Protein AF-A0A936LD20-F1 (afdb_monomer)

Solvent-accessible surface area (backbone atoms only — not comparable to full-atom values): 8229 Å² total; per-residue (Å²): 133,82,75,67,60,67,62,54,52,44,53,52,36,52,56,48,47,53,52,49,49,53,52,49,39,52,50,39,53,52,52,40,52,49,36,67,75,37,69,38,44,45,67,57,56,53,48,51,40,50,53,38,51,56,48,44,54,52,47,56,56,43,70,68,43,86,63,38,56,57,51,49,18,65,74,70,73,35,85,82,56,54,53,67,59,54,53,47,50,43,43,53,30,37,48,50,39,40,51,44,49,60,75,68,50,60,65,56,98,91,40,75,64,46,66,45,77,44,99,86,71,48,78,42,70,37,72,40,46,37,76,77,44,45,66,51,41,54,34,37,51,53,34,41,67,60,54,126

Secondary structure (DSSP, 8-state):
---THHHHHHHHHHHHHHHHHHHHHHHHHHHHHHHHHS-EEHHHHHHHHHHHHHHHHHHHHHHTSTTHHHHHHHHHT-TT--HHHHHHHHHHHHHHHHHHHHHHS-EETTEE--EEE-TTS-EEE-EE-TTTTHHHHHHHHHHHHH--

Structure (mmCIF, N/CA/C/O backbone):
data_AF-A0A936LD20-F1
#
_entry.id   AF-A0A936LD20-F1
#
loop_
_atom_site.group_PDB
_atom_site.id
_atom_site.type_symbol
_atom_site.label_atom_id
_atom_site.label_alt_id
_atom_site.label_comp_id
_atom_site.label_asym_id
_atom_site.label_entity_id
_atom_site.label_seq_id
_atom_site.pdbx_PDB_ins_code
_atom_site.Cartn_x
_atom_site.Cartn_y
_atom_site.Cartn_z
_atom_site.occupancy
_atom_site.B_iso_or_equiv
_atom_site.auth_seq_id
_atom_site.auth_comp_id
_atom_site.auth_asym_id
_atom_site.auth_atom_id
_atom_site.pdbx_PDB_model_num
ATOM 1 N N . MET A 1 1 ? -28.562 20.829 25.174 1.00 45.84 1 MET A N 1
ATOM 2 C CA . MET A 1 1 ? -28.408 19.490 24.566 1.00 45.84 1 MET A CA 1
ATOM 3 C C . MET A 1 1 ? -27.284 19.576 23.553 1.00 45.84 1 MET A C 1
ATOM 5 O O . MET A 1 1 ? -27.391 20.378 22.636 1.00 45.84 1 MET A O 1
ATOM 9 N N . ALA A 1 2 ? -26.184 18.853 23.766 1.00 51.19 2 ALA A N 1
ATOM 10 C CA . ALA A 1 2 ? -25.107 18.786 22.783 1.00 51.19 2 ALA A CA 1
ATOM 11 C C . ALA A 1 2 ? -25.581 17.936 21.596 1.00 51.19 2 ALA A C 1
ATOM 13 O O . ALA A 1 2 ? -26.141 16.860 21.791 1.00 51.19 2 ALA A O 1
ATOM 14 N N . TYR A 1 3 ? -25.403 18.445 20.382 1.00 48.00 3 TYR A N 1
ATOM 15 C CA . TYR A 1 3 ? -25.700 17.706 19.161 1.00 48.00 3 TYR A CA 1
ATOM 16 C C . TYR A 1 3 ? -24.783 16.464 19.087 1.00 48.00 3 TYR A C 1
ATOM 18 O O . TYR A 1 3 ? -23.586 16.607 19.347 1.00 48.00 3 TYR A O 1
ATOM 26 N N . PRO A 1 4 ? -25.284 15.262 18.741 1.00 60.62 4 PRO A N 1
ATOM 27 C CA . PRO A 1 4 ? -24.527 14.001 18.794 1.00 60.62 4 PRO A CA 1
ATOM 28 C C . PRO A 1 4 ? -23.446 13.852 17.701 1.00 60.62 4 PRO A C 1
ATOM 30 O O . PRO A 1 4 ? -23.073 12.738 17.337 1.00 60.62 4 PRO A O 1
ATOM 33 N N . ALA A 1 5 ? -22.900 14.959 17.184 1.00 63.00 5 ALA A N 1
ATOM 34 C CA . ALA A 1 5 ? -21.846 14.959 16.165 1.00 63.00 5 ALA A CA 1
ATOM 35 C C . ALA A 1 5 ? -20.614 14.136 16.573 1.00 63.00 5 ALA A C 1
ATOM 37 O O . ALA A 1 5 ? -19.954 13.574 15.705 1.00 63.00 5 ALA A O 1
ATOM 38 N N . SER A 1 6 ? -20.313 14.027 17.871 1.00 69.88 6 SER A N 1
ATOM 39 C CA . SER A 1 6 ? -19.185 13.231 18.364 1.00 69.88 6 SER A CA 1
ATOM 40 C C . SER A 1 6 ? -19.363 11.732 18.109 1.00 69.88 6 SER A C 1
ATOM 42 O O . SER A 1 6 ? -18.422 11.079 17.674 1.00 69.88 6 SER A O 1
ATOM 44 N N . THR A 1 7 ? -20.559 11.179 18.322 1.00 73.94 7 THR A N 1
ATOM 45 C CA . THR A 1 7 ? -20.828 9.751 18.085 1.00 73.94 7 THR A CA 1
ATOM 46 C C . THR A 1 7 ? -20.859 9.426 16.593 1.00 73.94 7 THR A C 1
ATOM 48 O O . THR A 1 7 ? -20.318 8.401 16.186 1.00 73.94 7 THR A O 1
ATOM 51 N N . GLN A 1 8 ? -21.425 10.320 15.773 1.00 80.38 8 GLN A N 1
ATOM 52 C CA . GLN A 1 8 ? -21.422 10.168 14.315 1.00 80.38 8 GLN A CA 1
ATOM 53 C C . GLN A 1 8 ? -19.989 10.172 13.757 1.00 80.38 8 GLN A C 1
ATOM 55 O O . GLN A 1 8 ? -19.627 9.284 12.993 1.00 80.38 8 GLN A O 1
ATOM 60 N N . ALA A 1 9 ? -19.143 11.104 14.211 1.00 83.00 9 ALA A N 1
ATOM 61 C CA . ALA A 1 9 ? -17.747 11.187 13.782 1.00 83.00 9 ALA A CA 1
ATOM 62 C C . ALA A 1 9 ? -16.932 9.926 14.131 1.00 83.00 9 ALA A C 1
ATOM 64 O O . ALA A 1 9 ? -16.083 9.506 13.348 1.00 83.00 9 ALA A O 1
ATOM 65 N N . LEU A 1 10 ? -17.196 9.301 15.286 1.00 86.62 10 LEU A N 1
ATOM 66 C CA . LEU A 1 10 ? -16.543 8.053 15.700 1.00 86.62 10 LEU A CA 1
ATOM 67 C C . LEU A 1 10 ? -16.961 6.861 14.826 1.00 86.62 10 LEU A C 1
ATOM 69 O O . LEU A 1 10 ? -16.107 6.071 14.421 1.00 86.62 10 LEU A O 1
ATOM 73 N N . ALA A 1 11 ? -18.254 6.757 14.505 1.00 86.56 11 ALA A N 1
ATOM 74 C CA . ALA A 1 11 ? -18.781 5.729 13.610 1.00 86.56 11 ALA A CA 1
ATOM 75 C C . ALA A 1 11 ? -18.199 5.865 12.194 1.00 86.56 11 ALA A C 1
ATOM 77 O O . ALA A 1 11 ? -17.710 4.890 11.620 1.00 86.56 11 ALA A O 1
ATOM 78 N N . ASP A 1 12 ? -18.188 7.089 11.661 1.00 87.75 12 ASP A N 1
ATOM 79 C CA . ASP A 1 12 ? -17.653 7.386 10.333 1.00 87.75 12 ASP A CA 1
ATOM 80 C C . ASP A 1 12 ? -16.145 7.097 10.258 1.00 87.75 12 ASP A C 1
ATOM 82 O O . ASP A 1 12 ? -15.660 6.554 9.261 1.00 87.75 12 ASP A O 1
ATOM 86 N N . ALA A 1 13 ? -15.399 7.404 11.324 1.00 87.50 13 ALA A N 1
ATOM 87 C CA . ALA A 1 13 ? -13.973 7.118 11.413 1.00 87.50 13 ALA A CA 1
ATOM 88 C C . ALA A 1 13 ? -13.674 5.617 11.408 1.00 87.50 13 ALA A C 1
ATOM 90 O O . ALA A 1 13 ? -12.831 5.173 10.628 1.00 87.50 13 ALA A O 1
ATOM 91 N N . LEU A 1 14 ? -14.385 4.829 12.220 1.00 87.88 14 LEU A N 1
ATOM 92 C CA . LEU A 1 14 ? -14.239 3.372 12.233 1.00 87.88 14 LEU A CA 1
ATOM 93 C C . LEU A 1 14 ? -14.564 2.773 10.858 1.00 87.88 14 LEU A C 1
ATOM 95 O O . LEU A 1 14 ? -13.757 2.036 10.293 1.00 87.88 14 LEU A O 1
ATOM 99 N N . ALA A 1 15 ? -15.692 3.172 10.267 1.00 90.38 15 ALA A N 1
ATOM 100 C C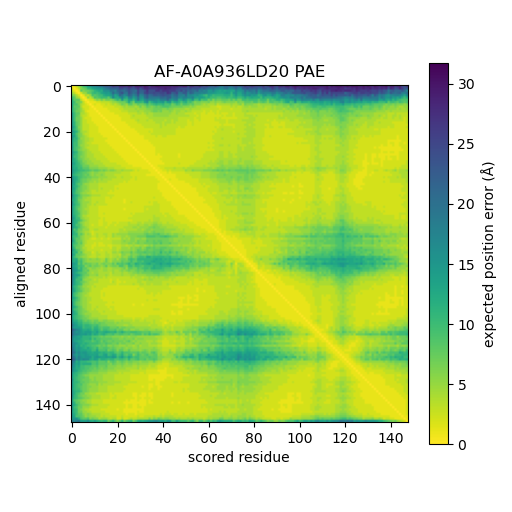A . ALA A 1 15 ? -16.087 2.719 8.937 1.00 90.38 15 ALA A CA 1
ATOM 101 C C . ALA A 1 15 ? -15.087 3.141 7.846 1.00 90.38 15 ALA A C 1
ATOM 103 O O . ALA A 1 15 ? -14.943 2.460 6.829 1.00 90.38 15 ALA A O 1
ATOM 104 N N . SER A 1 16 ? -14.410 4.278 8.009 1.00 90.25 16 SER A N 1
ATOM 105 C CA . SER A 1 16 ? -13.343 4.715 7.107 1.00 90.25 16 SER A CA 1
ATOM 106 C C . SER A 1 16 ? -12.093 3.840 7.235 1.00 90.25 16 SER A C 1
ATOM 108 O O . SER A 1 16 ? -11.556 3.396 6.217 1.00 90.25 16 SER A O 1
ATOM 110 N N . VAL A 1 17 ? -11.663 3.536 8.465 1.00 89.75 17 VAL A N 1
ATOM 111 C CA . VAL A 1 17 ? -10.508 2.664 8.736 1.00 89.75 17 VAL A CA 1
ATOM 112 C C . VAL A 1 17 ? -10.737 1.272 8.156 1.00 89.75 17 VAL A C 1
ATOM 114 O O . VAL A 1 17 ? -9.910 0.816 7.367 1.00 89.75 17 VAL A O 1
ATOM 117 N N . ASP A 1 18 ? -11.872 0.643 8.471 1.00 90.88 18 ASP A N 1
ATOM 118 C CA . ASP A 1 18 ? -12.180 -0.723 8.034 1.00 90.88 18 ASP A CA 1
ATOM 119 C C . ASP A 1 18 ? -12.285 -0.810 6.498 1.00 90.88 18 ASP A C 1
ATOM 121 O O . ASP A 1 18 ? -11.684 -1.686 5.874 1.00 90.88 18 ASP A O 1
ATOM 125 N N . ARG A 1 19 ? -12.976 0.142 5.847 1.00 92.44 19 ARG A N 1
ATOM 126 C CA . ARG A 1 19 ? -13.071 0.177 4.373 1.00 92.44 19 ARG A CA 1
ATOM 127 C C . ARG A 1 19 ? -11.715 0.378 3.708 1.00 92.44 19 ARG A C 1
ATOM 129 O O . ARG A 1 19 ? -11.433 -0.260 2.695 1.00 92.44 19 ARG A O 1
ATOM 136 N N . THR A 1 20 ? -10.889 1.265 4.259 1.00 93.12 20 THR A N 1
ATOM 137 C CA . THR A 1 20 ? -9.548 1.538 3.727 1.00 93.12 20 THR A CA 1
ATOM 138 C C . THR A 1 20 ? -8.652 0.315 3.877 1.00 93.12 20 THR A C 1
ATOM 140 O O . THR A 1 20 ? -7.971 -0.049 2.922 1.00 93.12 20 THR A O 1
ATOM 143 N N . ALA A 1 21 ? -8.704 -0.366 5.023 1.00 92.94 21 ALA A N 1
ATOM 144 C CA . ALA A 1 21 ? -7.942 -1.586 5.262 1.00 92.94 21 ALA A CA 1
ATOM 145 C C . ALA A 1 21 ? -8.344 -2.711 4.299 1.00 92.94 21 ALA A C 1
ATOM 147 O O . ALA A 1 21 ? -7.482 -3.285 3.636 1.00 92.94 21 ALA A O 1
ATOM 148 N N . LEU A 1 22 ? -9.644 -2.964 4.124 1.00 94.06 22 LEU A N 1
ATOM 149 C CA . LEU A 1 22 ? -10.131 -3.977 3.182 1.00 94.06 22 LEU A CA 1
ATOM 150 C C . LEU A 1 22 ? -9.734 -3.668 1.734 1.00 94.06 22 LEU A C 1
ATOM 152 O O . LEU A 1 22 ? -9.239 -4.546 1.025 1.00 94.06 22 LEU A O 1
ATOM 156 N N . ARG A 1 23 ? -9.903 -2.412 1.298 1.00 94.38 23 ARG A N 1
ATOM 157 C CA . ARG A 1 23 ? -9.483 -1.978 -0.042 1.00 94.38 23 ARG A CA 1
ATOM 158 C C . ARG A 1 23 ? -7.981 -2.169 -0.234 1.00 94.38 23 ARG A C 1
ATOM 160 O O . ARG A 1 23 ? -7.569 -2.675 -1.275 1.00 94.38 23 ARG A O 1
ATOM 167 N N . LEU A 1 24 ? -7.173 -1.768 0.747 1.00 95.19 24 LEU A N 1
ATOM 168 C CA . LEU A 1 24 ? -5.721 -1.867 0.656 1.00 95.19 24 LEU A CA 1
ATOM 169 C C . LEU A 1 24 ? -5.256 -3.325 0.639 1.00 95.19 24 LEU A C 1
ATOM 171 O O . LEU A 1 24 ? -4.372 -3.659 -0.143 1.00 95.19 24 LEU A O 1
ATOM 175 N N . LYS A 1 25 ? -5.881 -4.203 1.434 1.00 95.94 25 LYS A N 1
ATOM 176 C CA . LYS A 1 25 ? -5.611 -5.647 1.432 1.00 95.94 25 LYS A CA 1
ATOM 177 C C . LYS A 1 25 ? -5.871 -6.258 0.059 1.00 95.94 25 LYS A C 1
ATOM 179 O O . LYS A 1 25 ? -4.987 -6.920 -0.479 1.00 95.94 25 LYS A O 1
ATOM 184 N N . GLN A 1 26 ? -7.037 -5.987 -0.532 1.00 96.25 26 GLN A N 1
ATOM 185 C CA . GLN A 1 26 ? -7.370 -6.473 -1.873 1.00 96.25 26 GLN A CA 1
ATOM 186 C C . GLN A 1 26 ? -6.374 -5.950 -2.915 1.00 96.25 26 GLN A C 1
ATOM 188 O O . GLN A 1 26 ? -5.797 -6.719 -3.679 1.00 96.25 26 GLN A O 1
ATOM 193 N N . PHE A 1 27 ? -6.098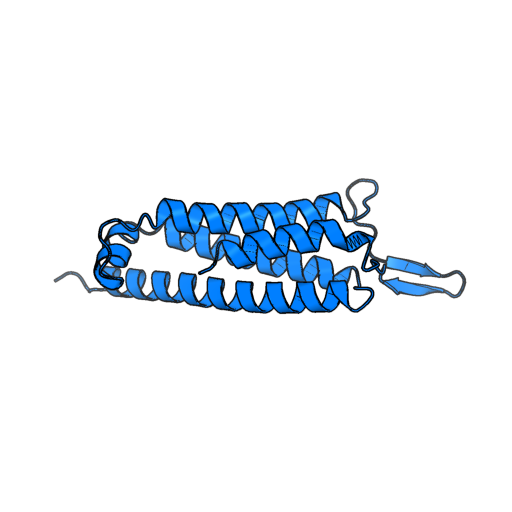 -4.645 -2.891 1.00 95.94 27 PHE A N 1
ATOM 194 C CA . PHE A 1 27 ? -5.141 -4.029 -3.804 1.00 95.94 27 PHE A CA 1
ATOM 195 C C . PHE A 1 27 ? -3.728 -4.624 -3.661 1.00 95.94 27 PHE A C 1
ATOM 197 O O . PHE A 1 27 ? -3.065 -4.893 -4.662 1.00 95.94 27 PHE A O 1
ATOM 204 N N . ALA A 1 28 ? -3.268 -4.876 -2.432 1.00 96.50 28 ALA A N 1
ATOM 205 C CA . ALA A 1 28 ? -1.977 -5.502 -2.161 1.00 96.50 28 ALA A CA 1
ATOM 206 C C . ALA A 1 28 ? -1.913 -6.945 -2.686 1.00 96.50 28 ALA A C 1
ATOM 208 O O . ALA A 1 28 ? -0.894 -7.338 -3.261 1.00 96.50 28 ALA A O 1
ATOM 209 N N . GLN A 1 29 ? -2.992 -7.720 -2.535 1.00 97.38 29 GLN A N 1
ATOM 210 C CA . GLN A 1 29 ? -3.095 -9.080 -3.074 1.00 97.38 29 GLN A CA 1
ATOM 211 C C . GLN A 1 29 ? -2.993 -9.080 -4.603 1.00 97.38 29 GLN A C 1
ATOM 213 O O . GLN A 1 29 ? -2.185 -9.826 -5.166 1.00 97.38 29 GLN A O 1
ATOM 218 N N . ASP A 1 30 ? -3.740 -8.197 -5.265 1.00 96.19 30 ASP A N 1
ATOM 219 C CA . ASP A 1 30 ? -3.746 -8.079 -6.725 1.00 96.19 30 ASP A CA 1
ATOM 220 C C . ASP A 1 30 ? -2.384 -7.609 -7.255 1.00 96.19 30 ASP A C 1
ATOM 222 O O . ASP A 1 30 ? -1.826 -8.201 -8.184 1.00 96.19 30 ASP A O 1
ATOM 226 N N . ALA A 1 31 ? -1.792 -6.592 -6.622 1.00 96.06 31 ALA A N 1
ATOM 227 C CA . ALA A 1 31 ? -0.469 -6.085 -6.973 1.00 96.06 31 ALA A CA 1
ATOM 228 C C . ALA A 1 31 ? 0.618 -7.156 -6.805 1.00 96.06 31 ALA A C 1
ATOM 230 O O . ALA A 1 31 ? 1.483 -7.313 -7.673 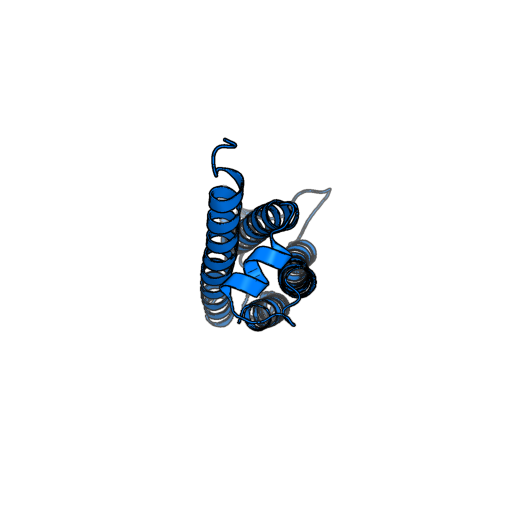1.00 96.06 31 ALA A O 1
ATOM 231 N N . LYS A 1 32 ? 0.569 -7.932 -5.716 1.00 96.88 32 LYS A N 1
ATOM 232 C CA . LYS A 1 32 ? 1.487 -9.052 -5.486 1.00 96.88 32 LYS A CA 1
ATOM 233 C C . LYS A 1 32 ? 1.354 -10.106 -6.584 1.00 96.88 32 LYS A C 1
ATOM 235 O O . LYS A 1 32 ? 2.375 -10.537 -7.125 1.00 96.88 32 LYS A O 1
ATOM 240 N N . ALA A 1 33 ? 0.128 -10.527 -6.900 1.00 96.75 33 ALA A N 1
ATOM 241 C CA . ALA A 1 33 ? -0.130 -11.531 -7.928 1.00 96.75 33 ALA A CA 1
ATOM 242 C C . ALA A 1 33 ? 0.381 -11.065 -9.299 1.00 96.75 33 ALA A C 1
ATOM 244 O O . ALA A 1 33 ? 1.079 -11.809 -9.990 1.00 96.75 33 ALA A O 1
ATOM 245 N N . LEU A 1 34 ? 0.128 -9.801 -9.644 1.00 95.50 34 LEU A N 1
ATOM 246 C CA . LEU A 1 34 ? 0.604 -9.184 -10.877 1.00 95.50 34 LEU A CA 1
ATOM 247 C C . LEU A 1 34 ? 2.136 -9.192 -10.974 1.00 95.50 34 LEU A C 1
ATOM 249 O O . LEU A 1 34 ? 2.685 -9.633 -11.983 1.00 95.50 34 LEU A O 1
ATOM 253 N N . MET A 1 35 ? 2.823 -8.757 -9.912 1.00 96.94 35 MET A N 1
ATOM 254 C CA . MET A 1 35 ? 4.290 -8.734 -9.846 1.00 96.94 35 MET A CA 1
ATOM 255 C C . MET A 1 35 ? 4.925 -10.123 -9.897 1.00 96.94 35 MET A C 1
ATOM 257 O O . MET A 1 35 ? 6.088 -10.249 -10.273 1.00 96.94 35 MET A O 1
ATOM 261 N N . ALA A 1 36 ? 4.212 -11.161 -9.459 1.00 95.94 36 ALA A N 1
ATOM 262 C CA . ALA A 1 36 ? 4.688 -12.535 -9.553 1.00 95.94 36 ALA A CA 1
ATOM 263 C C . ALA A 1 36 ? 4.532 -13.098 -10.974 1.00 95.94 36 ALA A C 1
ATOM 265 O O . ALA A 1 36 ? 5.375 -13.875 -11.415 1.00 95.94 36 ALA A O 1
ATOM 266 N N . ALA A 1 37 ? 3.470 -12.704 -11.681 1.00 95.69 37 ALA A N 1
ATOM 267 C CA . ALA A 1 37 ? 3.129 -13.242 -12.993 1.00 95.69 37 ALA A CA 1
ATOM 268 C C . ALA A 1 37 ? 3.917 -12.602 -14.146 1.00 95.69 37 ALA A C 1
ATOM 270 O O . ALA A 1 37 ? 4.211 -13.276 -15.132 1.00 95.69 37 ALA A O 1
ATOM 271 N N . GLN A 1 38 ? 4.238 -11.308 -14.054 1.00 95.75 38 GLN A N 1
ATOM 272 C CA . GLN A 1 38 ? 4.852 -10.567 -15.157 1.00 95.75 38 GLN A CA 1
ATOM 273 C C . GLN A 1 38 ? 5.695 -9.378 -14.693 1.00 95.75 38 GLN A C 1
ATOM 275 O O . GLN A 1 38 ? 5.719 -9.015 -13.516 1.00 95.75 38 GLN A O 1
ATOM 280 N N . ASN A 1 39 ? 6.387 -8.758 -15.650 1.00 96.00 39 ASN A N 1
ATOM 281 C CA . ASN A 1 39 ? 7.056 -7.486 -15.418 1.00 96.00 39 ASN A CA 1
ATOM 282 C C . ASN A 1 39 ? 6.022 -6.402 -15.092 1.00 96.00 39 ASN A C 1
ATOM 284 O O . ASN A 1 39 ? 4.957 -6.346 -15.706 1.00 96.00 39 ASN A O 1
ATOM 288 N N . VAL A 1 40 ? 6.368 -5.516 -14.161 1.00 96.94 40 VAL A N 1
ATOM 289 C CA . VAL A 1 40 ? 5.547 -4.354 -13.811 1.00 96.94 40 VAL A CA 1
ATOM 290 C C . VAL A 1 40 ? 6.262 -3.063 -14.167 1.00 96.94 40 VAL A C 1
ATOM 292 O O . VAL A 1 40 ? 7.476 -2.931 -14.018 1.00 96.94 40 VAL A O 1
ATOM 295 N N . SER A 1 41 ? 5.495 -2.086 -14.626 1.00 96.19 41 SER A N 1
ATOM 296 C CA . SER A 1 41 ? 6.011 -0.766 -14.962 1.00 96.19 41 SER A CA 1
ATOM 297 C C . SER A 1 41 ? 6.309 0.057 -13.709 1.00 96.19 41 SER A C 1
ATOM 299 O O . SER A 1 41 ? 5.651 -0.079 -12.675 1.00 96.19 41 SER A O 1
ATOM 301 N N . GLY A 1 42 ? 7.243 1.001 -13.822 1.00 95.31 42 GLY A N 1
ATOM 302 C CA . GLY A 1 42 ? 7.511 1.976 -12.766 1.00 95.31 42 GLY A CA 1
ATOM 303 C C . GLY A 1 42 ? 6.267 2.768 -12.347 1.00 95.31 42 GLY A C 1
ATOM 304 O O . GLY A 1 42 ? 6.097 3.050 -11.167 1.00 95.31 42 GLY A O 1
ATOM 305 N N . ASN A 1 43 ? 5.346 3.045 -13.278 1.00 95.62 43 ASN A N 1
ATOM 306 C CA . ASN A 1 43 ? 4.067 3.695 -12.968 1.00 95.62 43 ASN A CA 1
ATOM 307 C C . ASN A 1 43 ? 3.224 2.879 -11.980 1.00 95.62 43 ASN A C 1
ATOM 309 O O . ASN A 1 43 ? 2.639 3.449 -11.064 1.00 95.62 43 ASN A O 1
ATOM 313 N N . GLN A 1 44 ? 3.181 1.554 -12.142 1.00 95.25 44 GLN A N 1
ATOM 314 C CA . GLN A 1 44 ? 2.426 0.676 -11.246 1.00 95.25 44 GLN A CA 1
ATOM 315 C C . GLN A 1 44 ? 3.035 0.656 -9.842 1.00 95.25 44 GLN A C 1
ATOM 317 O O . GLN A 1 44 ? 2.300 0.726 -8.862 1.00 95.25 44 GLN A O 1
ATOM 322 N N . LEU A 1 45 ? 4.367 0.646 -9.722 1.00 95.12 45 LEU A N 1
ATOM 323 C CA . LEU A 1 45 ? 5.022 0.746 -8.413 1.00 95.12 45 LEU A CA 1
ATOM 324 C C . LEU A 1 45 ? 4.737 2.090 -7.727 1.00 95.12 45 LEU A C 1
ATOM 326 O O . LEU A 1 45 ? 4.443 2.125 -6.533 1.00 95.12 45 LEU A O 1
ATOM 330 N N . LEU A 1 46 ? 4.754 3.195 -8.477 1.00 94.88 46 LEU A N 1
ATOM 331 C CA . LEU A 1 46 ? 4.394 4.512 -7.944 1.00 94.88 46 LEU A CA 1
ATOM 332 C C . LEU A 1 46 ? 2.914 4.592 -7.539 1.00 94.88 46 LEU A C 1
ATOM 334 O O . LEU A 1 46 ? 2.593 5.233 -6.540 1.00 94.88 46 LEU A O 1
ATOM 338 N N . GLN A 1 47 ? 2.019 3.913 -8.262 1.00 95.44 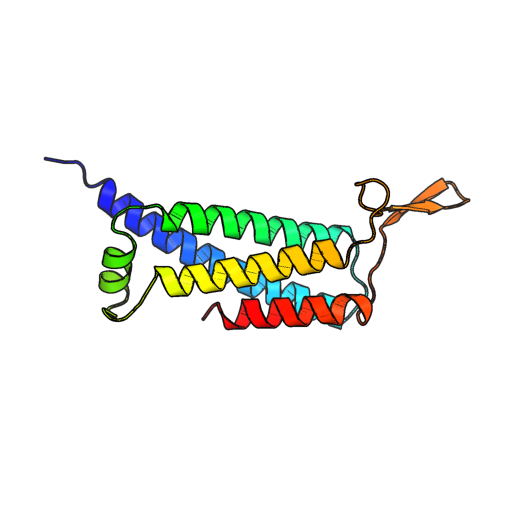47 GLN A N 1
ATOM 339 C CA . GLN A 1 47 ? 0.613 3.803 -7.874 1.00 95.44 47 GLN A CA 1
ATOM 340 C C . GLN A 1 47 ? 0.460 3.059 -6.542 1.00 95.44 47 GLN A C 1
ATOM 342 O O . GLN A 1 47 ? -0.259 3.540 -5.670 1.00 95.44 47 GLN A O 1
ATOM 347 N N . ILE A 1 48 ? 1.180 1.944 -6.346 1.00 94.62 48 ILE A N 1
ATOM 348 C CA . ILE A 1 48 ? 1.186 1.226 -5.062 1.00 94.62 48 ILE A CA 1
ATOM 349 C C . ILE A 1 48 ? 1.634 2.162 -3.938 1.00 94.62 48 ILE A C 1
ATOM 351 O O . ILE A 1 48 ? 0.964 2.262 -2.915 1.00 94.62 48 ILE A O 1
ATOM 355 N N . MET A 1 49 ? 2.723 2.904 -4.146 1.00 94.31 49 MET A N 1
ATOM 356 C CA . MET A 1 49 ? 3.225 3.869 -3.166 1.00 94.31 49 MET A CA 1
ATOM 357 C C . MET A 1 49 ? 2.196 4.964 -2.830 1.00 94.31 49 MET A C 1
ATOM 359 O O . MET A 1 49 ? 2.060 5.344 -1.666 1.00 94.31 49 MET A O 1
ATOM 363 N N . SER A 1 50 ? 1.455 5.457 -3.828 1.00 94.62 50 SER A N 1
ATOM 364 C CA . SER A 1 50 ? 0.397 6.452 -3.625 1.00 94.62 50 SER A CA 1
ATOM 365 C C . SER A 1 50 ? -0.757 5.900 -2.787 1.00 94.62 50 SER A C 1
ATOM 367 O O . SER A 1 50 ? -1.222 6.589 -1.883 1.00 94.62 50 SER A O 1
ATOM 369 N N . GLU A 1 51 ? -1.198 4.666 -3.044 1.00 94.19 51 GLU A N 1
ATOM 370 C CA . GLU A 1 51 ? -2.256 4.020 -2.254 1.00 94.19 51 GLU A CA 1
ATOM 371 C C . GLU A 1 51 ? -1.812 3.811 -0.796 1.00 94.19 51 GLU A C 1
ATOM 373 O O . GLU A 1 51 ? -2.574 4.113 0.123 1.00 94.19 51 GLU A O 1
ATOM 378 N N . MET A 1 52 ? -0.556 3.397 -0.564 1.00 94.25 52 MET A N 1
ATOM 379 C CA . MET A 1 52 ? 0.003 3.295 0.793 1.00 94.25 52 MET A CA 1
ATOM 380 C C . MET A 1 52 ? -0.023 4.650 1.506 1.00 94.25 52 MET A C 1
ATOM 382 O O . MET A 1 52 ? -0.464 4.740 2.648 1.00 94.25 52 MET A O 1
ATOM 386 N N . LYS A 1 53 ? 0.393 5.728 0.829 1.00 93.75 53 LYS A N 1
ATOM 387 C CA . LYS A 1 53 ? 0.369 7.080 1.402 1.00 93.75 53 LYS A CA 1
ATOM 388 C C . LYS A 1 53 ? -1.047 7.516 1.792 1.00 93.75 53 LYS A C 1
ATOM 390 O O . LYS A 1 53 ? -1.241 7.999 2.905 1.00 93.75 53 LYS A O 1
ATOM 395 N N . SER A 1 54 ? -2.032 7.321 0.917 1.00 93.12 54 SER A N 1
ATOM 396 C CA . SER A 1 54 ? -3.424 7.677 1.215 1.00 93.12 54 SER A CA 1
ATOM 397 C C . SER A 1 54 ? -3.998 6.873 2.388 1.00 93.12 54 SER A C 1
ATOM 399 O O . SER A 1 54 ? -4.726 7.427 3.217 1.00 93.12 54 SER A O 1
ATOM 401 N N . ALA A 1 55 ? -3.647 5.587 2.505 1.00 93.31 55 ALA A N 1
ATOM 402 C CA . ALA A 1 55 ? -4.041 4.768 3.649 1.00 93.31 55 ALA A CA 1
ATOM 403 C C . ALA A 1 55 ? -3.411 5.268 4.960 1.00 93.31 55 ALA A C 1
ATOM 405 O O . ALA A 1 55 ? -4.119 5.437 5.953 1.00 93.31 55 ALA A O 1
ATOM 406 N N . LEU A 1 56 ? -2.113 5.591 4.943 1.00 92.88 56 LEU A N 1
ATOM 407 C CA . LEU A 1 56 ? -1.393 6.138 6.096 1.00 92.88 56 LEU A CA 1
ATOM 408 C C . LEU A 1 56 ? -2.028 7.432 6.617 1.00 92.88 56 LEU A C 1
ATOM 410 O O . LEU A 1 56 ? -2.263 7.558 7.817 1.00 92.88 56 LEU A O 1
ATOM 414 N N . GLU A 1 57 ? -2.349 8.372 5.726 1.00 91.81 57 GLU A N 1
ATOM 415 C CA . GLU A 1 57 ? -3.002 9.637 6.093 1.00 91.81 57 GLU A CA 1
ATOM 416 C C . GLU A 1 57 ? -4.392 9.401 6.707 1.00 91.81 57 GLU A C 1
ATOM 418 O O . GLU A 1 57 ? -4.747 10.008 7.725 1.00 91.81 57 GLU A O 1
ATOM 423 N N . THR A 1 58 ? -5.161 8.470 6.135 1.00 90.69 58 THR A N 1
ATOM 424 C CA . THR A 1 58 ? -6.499 8.112 6.628 1.00 90.69 58 THR A CA 1
ATOM 425 C C . THR A 1 58 ? -6.434 7.503 8.028 1.00 90.69 58 THR A C 1
ATOM 427 O O . THR A 1 58 ? -7.163 7.926 8.929 1.00 90.69 58 THR A O 1
ATOM 430 N N . TRP A 1 59 ? -5.537 6.541 8.244 1.00 90.25 59 TRP A N 1
ATOM 431 C CA . TRP A 1 59 ? -5.377 5.877 9.536 1.00 90.25 59 TRP A CA 1
ATOM 432 C C . TRP A 1 59 ? -4.797 6.799 10.607 1.00 90.25 59 TRP A C 1
ATOM 434 O O . TRP A 1 59 ? -5.267 6.775 11.745 1.00 90.25 59 TRP A O 1
ATOM 444 N N . ALA A 1 60 ? -3.833 7.655 10.254 1.00 88.50 60 ALA A N 1
ATOM 445 C CA . ALA A 1 60 ? -3.290 8.655 11.170 1.00 8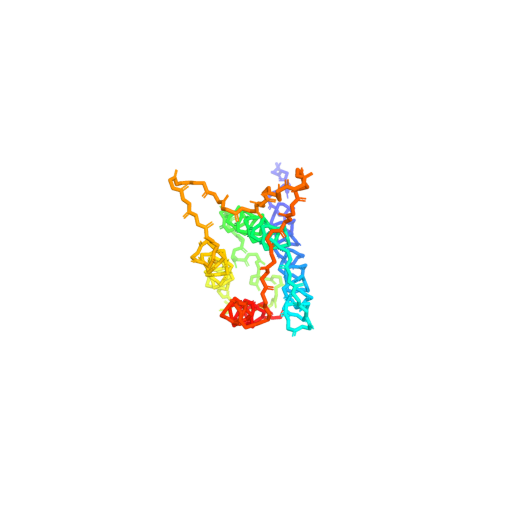8.50 60 ALA A CA 1
ATOM 446 C C . ALA A 1 60 ? -4.377 9.636 11.640 1.00 88.50 60 ALA A C 1
ATOM 448 O O . ALA A 1 60 ? -4.484 9.915 12.836 1.00 88.50 60 ALA A O 1
ATOM 449 N N . THR A 1 61 ? -5.229 10.097 10.718 1.00 87.25 61 THR A N 1
ATOM 450 C CA . THR A 1 61 ? -6.355 10.992 11.031 1.00 87.25 61 THR A CA 1
ATOM 451 C C . THR A 1 61 ? -7.375 10.311 11.940 1.00 87.25 61 THR A C 1
ATOM 453 O O . THR A 1 61 ? -7.784 10.888 12.945 1.00 87.25 61 THR A O 1
ATOM 456 N N . ALA A 1 62 ? -7.751 9.066 11.637 1.00 85.69 62 ALA A N 1
ATOM 457 C CA . ALA A 1 62 ? -8.711 8.321 12.447 1.00 85.69 62 ALA A CA 1
ATOM 458 C C . ALA A 1 62 ? -8.183 8.045 13.864 1.00 85.69 62 ALA A C 1
ATOM 460 O O . ALA A 1 62 ? -8.908 8.227 14.841 1.00 85.69 62 ALA A O 1
ATOM 461 N N . ARG A 1 63 ? -6.901 7.677 13.996 1.00 84.06 63 ARG A N 1
ATOM 462 C CA . ARG A 1 63 ? -6.246 7.433 15.292 1.00 84.06 63 ARG A CA 1
ATOM 463 C C . ARG A 1 63 ? -6.192 8.685 16.174 1.00 84.06 63 ARG A C 1
ATOM 465 O O . ARG A 1 63 ? -6.172 8.558 17.396 1.00 84.06 63 ARG A O 1
ATOM 472 N N . ALA A 1 64 ? -6.178 9.877 15.580 1.00 85.75 64 ALA A N 1
ATOM 473 C CA . ALA A 1 64 ? -6.157 11.138 16.315 1.00 85.75 64 ALA A CA 1
ATOM 474 C C . ALA A 1 64 ? -7.514 11.517 16.942 1.00 85.75 64 ALA A C 1
ATOM 476 O O . ALA A 1 64 ? -7.567 12.463 17.729 1.00 85.75 64 ALA A O 1
ATOM 477 N N . ILE A 1 65 ? -8.607 10.807 16.626 1.00 87.06 65 ILE A N 1
ATOM 478 C CA . ILE A 1 65 ? -9.947 11.137 17.127 1.00 87.06 65 ILE A CA 1
ATOM 479 C C . ILE A 1 65 ? -10.088 10.705 18.597 1.00 87.06 65 ILE A C 1
ATOM 481 O O . ILE A 1 65 ? -10.009 9.510 18.905 1.00 87.06 65 ILE A O 1
ATOM 485 N N . PRO A 1 66 ? -10.349 11.639 19.532 1.00 86.81 66 PRO A N 1
ATOM 486 C CA . PRO A 1 66 ? -10.512 11.302 20.941 1.00 86.81 66 PRO A CA 1
ATOM 487 C C . PRO A 1 66 ? -11.675 10.330 21.171 1.00 86.81 66 PRO A C 1
ATOM 489 O O . PRO A 1 66 ? -12.781 10.538 20.680 1.00 86.81 66 PRO A O 1
ATOM 492 N N . GLY A 1 67 ? -11.434 9.277 21.954 1.00 86.69 67 GLY A N 1
ATOM 493 C CA . GLY A 1 67 ? -12.459 8.293 22.318 1.00 86.69 67 GLY A CA 1
ATOM 494 C C . GLY A 1 67 ? -12.662 7.153 21.314 1.00 86.69 67 GLY A C 1
ATOM 495 O O . GLY A 1 67 ? -13.387 6.212 21.635 1.00 86.69 67 GLY A O 1
ATOM 496 N N . ILE A 1 68 ? -11.982 7.160 20.158 1.00 85.62 68 ILE A N 1
ATOM 497 C CA . ILE A 1 68 ? -12.136 6.107 19.140 1.00 85.62 68 ILE A CA 1
ATOM 498 C C . ILE A 1 68 ? -11.766 4.714 19.655 1.00 85.62 68 ILE A C 1
ATOM 500 O O . ILE A 1 68 ? -12.485 3.758 19.396 1.00 85.62 68 ILE A O 1
ATOM 504 N N . ALA A 1 69 ? -10.724 4.590 20.478 1.00 85.75 69 ALA A N 1
ATOM 505 C CA . ALA A 1 69 ? -10.335 3.303 21.054 1.00 85.75 69 ALA A CA 1
ATOM 506 C C . ALA A 1 69 ? -11.390 2.724 22.015 1.00 85.75 69 ALA A C 1
ATOM 508 O O . ALA A 1 69 ? -11.560 1.512 22.084 1.00 85.75 69 ALA A O 1
ATOM 509 N N . ALA A 1 70 ? -12.105 3.563 22.772 1.00 86.88 70 ALA A N 1
ATOM 510 C CA . ALA A 1 70 ? -13.214 3.096 23.608 1.00 86.88 70 ALA A CA 1
ATOM 511 C C . ALA A 1 70 ? -14.410 2.696 22.738 1.00 86.88 70 ALA A C 1
ATOM 513 O O . ALA A 1 70 ? -14.921 1.590 22.867 1.00 86.88 70 ALA A O 1
ATOM 514 N N . TYR A 1 71 ? -14.765 3.551 21.777 1.00 86.62 71 TYR A N 1
ATOM 515 C CA . TYR A 1 71 ? -15.859 3.288 20.850 1.00 86.62 71 TYR A CA 1
ATOM 516 C C . TYR A 1 71 ? -15.674 1.973 20.082 1.00 86.62 71 TYR A C 1
ATOM 518 O O . TYR A 1 71 ? -16.607 1.184 19.992 1.00 86.62 71 TYR A O 1
ATOM 526 N N . VAL A 1 72 ? -14.474 1.690 19.567 1.00 86.31 72 VAL A N 1
ATOM 527 C CA . VAL A 1 72 ? -14.209 0.445 18.832 1.00 86.31 72 VAL A CA 1
ATOM 528 C C . VAL A 1 72 ? -14.333 -0.789 19.724 1.00 86.31 72 VAL A C 1
ATOM 530 O O . VAL A 1 72 ? -14.918 -1.775 19.282 1.00 86.31 72 VAL A O 1
ATOM 533 N N . ARG A 1 73 ? -13.838 -0.739 20.966 1.00 87.81 73 ARG A N 1
ATOM 534 C CA . ARG A 1 73 ? -13.996 -1.840 21.931 1.00 87.81 73 ARG A CA 1
ATOM 535 C C . ARG A 1 73 ? -15.468 -2.145 22.196 1.00 87.81 73 ARG A C 1
ATOM 537 O O . ARG A 1 73 ? -15.872 -3.306 22.176 1.00 87.81 73 ARG A O 1
ATOM 544 N N . ASP A 1 74 ? -16.276 -1.099 22.348 1.00 87.06 74 ASP A N 1
ATOM 545 C CA . ASP A 1 74 ? -17.718 -1.228 22.558 1.00 87.06 74 ASP A CA 1
ATOM 546 C C . ASP A 1 74 ? -18.437 -1.764 21.309 1.00 87.06 74 ASP A C 1
ATOM 548 O O . ASP A 1 74 ? -19.290 -2.640 21.423 1.00 87.06 74 ASP A O 1
ATOM 552 N N . GLN A 1 75 ? -18.076 -1.291 20.110 1.00 86.56 75 GLN A N 1
ATOM 553 C CA . GLN A 1 75 ? -18.691 -1.739 18.852 1.00 86.56 75 GLN A CA 1
ATOM 554 C C . GLN A 1 75 ? -18.304 -3.170 18.464 1.00 86.56 75 GLN A C 1
ATOM 556 O O . GLN A 1 75 ? -19.138 -3.911 17.949 1.00 86.56 75 GLN A O 1
ATOM 561 N N . LYS A 1 76 ? -17.046 -3.566 18.687 1.00 85.56 76 LYS A N 1
ATOM 562 C CA . LYS A 1 76 ? -16.551 -4.910 18.349 1.00 85.56 76 LYS A CA 1
ATOM 563 C C . LYS A 1 76 ? -16.823 -5.937 19.454 1.00 85.56 76 LYS A C 1
ATOM 565 O O . LYS A 1 76 ? -16.577 -7.120 19.244 1.00 85.56 76 LYS A O 1
ATOM 570 N N . GLY A 1 77 ? -17.352 -5.509 20.604 1.00 87.44 77 GLY A N 1
ATOM 571 C CA . GLY A 1 77 ? -17.644 -6.386 21.741 1.00 87.44 77 GLY A CA 1
ATOM 572 C C . GLY A 1 77 ? -16.393 -6.982 22.393 1.00 87.44 77 GLY A C 1
ATOM 573 O O . GLY A 1 77 ? -16.497 -7.967 23.121 1.00 87.44 77 GLY A O 1
ATOM 574 N N . ASP A 1 78 ? -15.224 -6.394 22.140 1.00 86.69 78 ASP A N 1
ATOM 575 C CA . ASP A 1 78 ? -13.929 -6.864 22.620 1.00 86.69 78 ASP A CA 1
ATOM 576 C C . ASP A 1 78 ? -13.237 -5.743 23.396 1.00 86.69 78 ASP A C 1
ATOM 578 O O . ASP A 1 78 ? -12.688 -4.801 22.830 1.00 86.69 78 ASP A O 1
ATOM 582 N N . GLN A 1 79 ? -13.276 -5.849 24.722 1.00 84.00 79 GLN A N 1
ATOM 583 C CA . GLN A 1 79 ? -12.678 -4.864 25.623 1.00 84.00 79 GLN A CA 1
ATOM 584 C C . GLN A 1 79 ? -11.151 -4.992 25.734 1.00 84.00 79 GLN A C 1
ATOM 586 O O . GLN A 1 79 ? -10.513 -4.069 26.248 1.00 84.00 79 GLN A O 1
ATOM 591 N N . ALA A 1 80 ? -10.573 -6.100 25.259 1.00 86.69 80 ALA A N 1
ATOM 592 C CA . ALA A 1 80 ? -9.130 -6.320 25.207 1.00 86.69 80 ALA A CA 1
ATOM 593 C C . ALA A 1 80 ? -8.500 -5.790 23.908 1.00 86.69 80 ALA A C 1
ATOM 595 O O . ALA A 1 80 ? -7.278 -5.675 23.836 1.00 86.69 80 ALA A O 1
ATOM 596 N N . LEU A 1 81 ? -9.316 -5.436 22.909 1.00 85.19 81 LEU A N 1
ATOM 597 C CA . LEU A 1 81 ? -8.848 -4.909 21.633 1.00 85.19 81 LEU A CA 1
ATOM 598 C C . LEU A 1 81 ? -8.094 -3.583 21.809 1.00 85.19 81 LEU A C 1
ATOM 600 O O . LEU A 1 81 ? -8.674 -2.546 22.153 1.00 85.19 81 LEU A O 1
ATOM 604 N N . ASP A 1 82 ? -6.803 -3.604 21.488 1.00 86.19 82 ASP A N 1
ATOM 605 C CA . ASP A 1 82 ? -5.965 -2.413 21.427 1.00 86.19 82 ASP A CA 1
ATOM 606 C C . ASP A 1 82 ? -5.948 -1.849 20.002 1.00 86.19 82 ASP A C 1
ATOM 608 O O . ASP A 1 82 ? -5.070 -2.136 19.190 1.00 86.19 82 ASP A O 1
ATOM 612 N N . LEU A 1 83 ? -6.926 -0.989 19.701 1.00 83.31 83 LEU A N 1
ATOM 613 C CA . LEU A 1 83 ? -7.005 -0.298 18.411 1.00 83.31 83 LEU A CA 1
ATOM 614 C C . LEU A 1 83 ? -5.710 0.458 18.067 1.00 83.31 83 LEU A C 1
ATOM 616 O O . LEU A 1 83 ? -5.361 0.582 16.894 1.00 83.31 83 LEU A O 1
ATOM 620 N N . VAL A 1 84 ? -5.017 1.003 19.069 1.00 82.81 84 VAL A N 1
ATOM 621 C CA . VAL A 1 84 ? -3.796 1.779 18.848 1.00 82.81 84 VAL A CA 1
ATOM 622 C C . VAL A 1 84 ? -2.662 0.864 18.395 1.00 82.81 84 VAL A C 1
ATOM 624 O O . VAL A 1 84 ? -1.929 1.241 17.478 1.00 82.81 84 VAL A O 1
ATOM 627 N N . ALA A 1 85 ? -2.543 -0.321 18.994 1.00 88.06 85 ALA A N 1
ATOM 628 C CA . ALA A 1 85 ? -1.587 -1.336 18.571 1.00 88.06 85 ALA A CA 1
ATOM 629 C C . ALA A 1 85 ? -1.910 -1.874 17.168 1.00 88.06 85 ALA A C 1
ATOM 631 O O . ALA A 1 85 ? -1.029 -1.876 16.311 1.00 88.06 85 ALA A O 1
ATOM 632 N N . GLU A 1 86 ? -3.168 -2.237 16.903 1.00 88.62 86 GLU A N 1
ATOM 633 C CA . GLU A 1 86 ? -3.600 -2.788 15.608 1.00 88.62 86 GLU A CA 1
ATOM 634 C C . GLU A 1 86 ? -3.386 -1.793 14.455 1.00 88.62 86 GLU A C 1
ATOM 636 O O . GLU A 1 86 ? -2.735 -2.092 13.451 1.00 88.62 86 GLU A O 1
ATOM 641 N N . VAL A 1 87 ? -3.862 -0.552 14.613 1.00 86.50 87 VAL A N 1
ATOM 642 C CA . VAL A 1 87 ? -3.656 0.502 13.606 1.00 86.50 87 VAL A CA 1
ATOM 643 C C . VAL A 1 87 ? -2.178 0.875 13.493 1.00 86.50 87 VAL A C 1
ATOM 645 O O . VAL A 1 87 ? -1.702 1.170 12.397 1.00 86.50 87 VAL A O 1
ATOM 648 N N . GLY A 1 88 ? -1.429 0.828 14.598 1.00 89.50 88 GLY A N 1
ATOM 649 C CA . GLY A 1 88 ? 0.021 1.004 14.595 1.00 89.50 88 GLY A CA 1
ATOM 650 C C . GLY A 1 88 ? 0.733 -0.038 13.730 1.00 89.50 88 GLY A C 1
ATOM 651 O O . GLY A 1 88 ? 1.565 0.330 12.905 1.00 89.50 88 GLY A O 1
ATOM 652 N N . ALA A 1 89 ? 0.357 -1.313 13.851 1.00 92.19 89 ALA A N 1
ATOM 653 C CA . ALA A 1 89 ? 0.913 -2.396 13.046 1.00 92.19 89 ALA A CA 1
ATOM 654 C C . ALA A 1 89 ? 0.593 -2.232 11.549 1.00 92.19 89 ALA A C 1
ATOM 656 O O . ALA A 1 89 ? 1.483 -2.400 10.712 1.00 92.19 89 ALA A O 1
ATOM 657 N N . MET A 1 90 ? -0.641 -1.842 11.204 1.00 93.19 90 MET A N 1
ATOM 658 C CA . MET A 1 90 ? -1.026 -1.549 9.814 1.00 93.19 90 MET A CA 1
ATOM 659 C C . MET A 1 90 ? -0.217 -0.386 9.221 1.00 93.19 90 MET A C 1
ATOM 661 O O . MET A 1 90 ? 0.287 -0.495 8.102 1.00 93.19 90 MET A O 1
ATOM 665 N N . ILE A 1 91 ? -0.050 0.704 9.980 1.00 93.25 91 ILE A N 1
ATOM 666 C CA . ILE A 1 91 ? 0.767 1.859 9.581 1.00 93.25 91 ILE A CA 1
ATOM 667 C C . ILE A 1 91 ? 2.208 1.420 9.316 1.00 93.25 91 ILE A C 1
ATOM 669 O O . ILE A 1 91 ? 2.719 1.647 8.223 1.00 93.25 91 ILE A O 1
ATOM 673 N N . THR A 1 92 ? 2.841 0.733 10.269 1.00 94.88 92 THR A N 1
ATOM 674 C CA . THR A 1 92 ? 4.231 0.285 10.118 1.00 94.88 92 THR A CA 1
ATOM 675 C C . THR A 1 92 ? 4.404 -0.641 8.915 1.00 94.88 92 THR A C 1
ATOM 677 O O . THR A 1 92 ? 5.369 -0.493 8.167 1.00 94.88 92 THR A O 1
ATOM 680 N N . ALA A 1 93 ? 3.468 -1.561 8.669 1.00 95.12 93 ALA A N 1
ATOM 681 C CA . ALA A 1 93 ? 3.534 -2.436 7.502 1.00 95.12 93 ALA A CA 1
ATOM 682 C C . ALA A 1 93 ? 3.407 -1.657 6.176 1.00 95.12 93 ALA A C 1
ATOM 684 O O . ALA A 1 93 ? 4.164 -1.908 5.237 1.00 95.12 93 ALA A O 1
ATOM 685 N N . ALA A 1 94 ? 2.504 -0.674 6.093 1.00 95.50 94 ALA A N 1
ATOM 686 C CA . ALA A 1 94 ? 2.354 0.164 4.901 1.00 95.50 94 ALA A CA 1
ATOM 687 C C . ALA A 1 94 ? 3.574 1.078 4.667 1.00 95.50 94 ALA A C 1
ATOM 689 O O . ALA A 1 94 ? 3.988 1.277 3.521 1.00 95.50 94 ALA A O 1
ATOM 690 N N . GLU A 1 95 ? 4.196 1.590 5.733 1.00 95.81 95 GLU A N 1
ATOM 691 C CA . GLU A 1 95 ? 5.464 2.326 5.653 1.00 95.81 95 GLU A CA 1
ATOM 692 C C . GLU A 1 95 ? 6.596 1.443 5.132 1.00 95.81 95 GLU A C 1
ATOM 694 O O . GLU A 1 95 ? 7.316 1.860 4.232 1.00 95.81 95 GLU A O 1
ATOM 699 N N . GLN A 1 96 ? 6.706 0.199 5.602 1.00 95.94 96 GLN A N 1
ATOM 700 C CA . GLN A 1 96 ? 7.704 -0.744 5.094 1.00 95.94 96 GLN A CA 1
ATOM 701 C C . GLN A 1 96 ? 7.522 -1.035 3.599 1.00 95.94 96 GLN A C 1
ATOM 703 O O . GLN A 1 96 ? 8.510 -1.116 2.870 1.00 95.94 9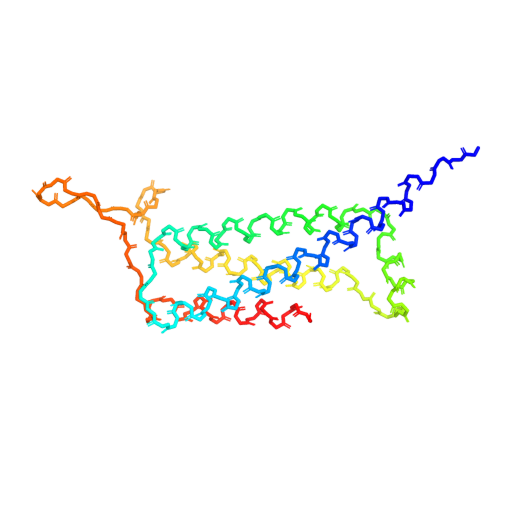6 GLN A O 1
ATOM 708 N N . VAL A 1 97 ? 6.279 -1.145 3.114 1.00 96.75 97 VAL A N 1
ATOM 709 C CA . VAL A 1 97 ? 6.001 -1.280 1.673 1.00 96.75 97 VAL A CA 1
ATOM 710 C C . VAL A 1 97 ? 6.455 -0.031 0.911 1.00 96.75 97 VAL A C 1
ATOM 712 O O . VAL A 1 97 ? 7.148 -0.151 -0.100 1.00 96.75 97 VAL A O 1
ATOM 715 N N . ARG A 1 98 ? 6.097 1.168 1.391 1.00 95.06 98 ARG A N 1
ATOM 716 C CA . ARG A 1 98 ? 6.524 2.446 0.795 1.00 95.06 98 ARG A CA 1
ATOM 717 C C . ARG A 1 98 ? 8.050 2.544 0.736 1.00 95.06 98 ARG A C 1
ATOM 719 O O . ARG A 1 98 ? 8.604 2.855 -0.316 1.00 95.06 98 ARG A O 1
ATOM 726 N N . ASP A 1 99 ? 8.721 2.257 1.841 1.00 94.38 99 ASP A N 1
ATOM 727 C CA . ASP A 1 99 ? 10.166 2.405 1.976 1.00 94.38 99 ASP A CA 1
ATOM 728 C C . ASP A 1 99 ? 10.912 1.362 1.129 1.00 94.38 99 ASP A C 1
ATOM 730 O O . ASP A 1 99 ? 11.931 1.682 0.518 1.00 94.38 99 ASP A O 1
ATOM 734 N N . ALA A 1 100 ? 10.360 0.152 0.979 1.00 94.69 100 ALA A N 1
ATOM 735 C CA . ALA A 1 100 ? 10.875 -0.851 0.050 1.00 94.69 100 ALA A CA 1
ATOM 736 C C . ALA A 1 100 ? 10.780 -0.399 -1.418 1.00 94.69 100 ALA A C 1
ATOM 738 O O . ALA A 1 100 ? 11.699 -0.656 -2.198 1.00 94.69 100 ALA A O 1
ATOM 739 N N . ILE A 1 101 ? 9.704 0.301 -1.805 1.00 94.69 101 ILE A N 1
ATOM 740 C CA . ILE A 1 101 ? 9.590 0.893 -3.147 1.00 94.69 101 ILE A CA 1
ATOM 741 C C . ILE A 1 101 ? 10.651 1.978 -3.329 1.00 94.69 101 ILE A C 1
ATOM 743 O O . ILE A 1 101 ? 11.353 1.956 -4.335 1.00 94.69 101 ILE A O 1
ATOM 747 N N . ILE A 1 102 ? 10.806 2.886 -2.360 1.00 92.75 102 ILE A N 1
ATOM 748 C CA . ILE A 1 102 ? 11.807 3.964 -2.414 1.00 92.75 102 ILE A CA 1
ATOM 749 C C . ILE A 1 102 ? 13.220 3.387 -2.553 1.00 92.75 102 ILE A C 1
ATOM 751 O O . ILE A 1 102 ? 13.973 3.824 -3.418 1.00 92.75 102 ILE A O 1
ATOM 755 N N . ALA A 1 103 ? 13.567 2.381 -1.748 1.00 92.81 103 ALA A N 1
ATOM 756 C CA . ALA A 1 103 ? 14.881 1.745 -1.785 1.00 92.81 103 ALA A CA 1
ATOM 757 C C . ALA A 1 103 ? 15.126 0.946 -3.078 1.00 92.81 103 ALA A C 1
ATOM 759 O O . ALA A 1 103 ? 16.261 0.850 -3.542 1.00 92.81 103 ALA A O 1
ATOM 760 N N . GLY A 1 104 ? 14.075 0.359 -3.658 1.00 91.19 104 GLY A N 1
ATOM 761 C CA . GLY A 1 104 ? 14.160 -0.430 -4.886 1.00 91.19 104 GLY A CA 1
ATOM 762 C C . GLY A 1 104 ? 14.123 0.393 -6.178 1.00 91.19 104 GLY A C 1
ATOM 763 O O . GLY A 1 104 ? 14.522 -0.113 -7.230 1.00 91.19 104 GLY A O 1
ATOM 764 N N . PHE A 1 105 ? 13.639 1.639 -6.134 1.00 93.50 105 PHE A N 1
ATOM 765 C CA . PHE A 1 105 ? 13.522 2.485 -7.319 1.00 93.50 105 PHE A CA 1
ATOM 766 C C . PHE A 1 105 ? 14.850 3.200 -7.614 1.00 93.50 105 PHE A C 1
ATOM 768 O O . PHE A 1 105 ? 15.348 3.941 -6.767 1.00 93.50 105 PHE A O 1
ATOM 775 N N . PRO A 1 106 ? 15.431 3.054 -8.819 1.00 92.44 106 PRO A N 1
ATOM 776 C CA . PRO A 1 106 ? 16.666 3.753 -9.151 1.00 92.44 106 PRO A CA 1
ATOM 777 C C . PRO A 1 106 ? 16.467 5.272 -9.148 1.00 92.44 106 PRO A C 1
ATOM 779 O O . PRO A 1 106 ? 15.507 5.774 -9.741 1.00 92.44 106 PRO A O 1
ATOM 782 N N . ALA A 1 107 ? 17.400 5.998 -8.537 1.00 93.31 107 ALA A N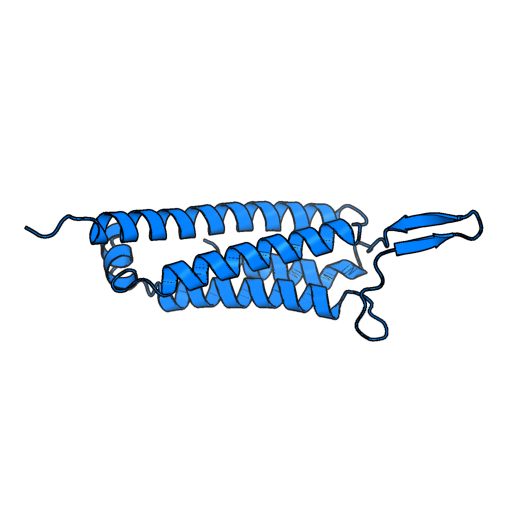 1
ATOM 783 C CA . ALA A 1 107 ? 17.405 7.454 -8.482 1.00 93.31 107 ALA A CA 1
ATOM 784 C C . ALA A 1 107 ? 18.792 8.023 -8.816 1.00 93.31 107 ALA A C 1
ATOM 786 O O . ALA A 1 107 ? 19.811 7.368 -8.596 1.00 93.31 107 ALA A O 1
ATOM 787 N N . HIS A 1 108 ? 18.822 9.246 -9.343 1.00 92.12 108 HIS A N 1
ATOM 788 C CA . HIS A 1 108 ? 20.038 10.008 -9.617 1.00 92.12 108 HIS A CA 1
ATOM 789 C C . HIS A 1 108 ? 19.795 11.480 -9.273 1.00 92.12 108 HIS A C 1
ATOM 791 O O . HIS A 1 108 ? 18.779 12.041 -9.676 1.00 92.12 108 HIS A O 1
ATOM 797 N N . ASP A 1 109 ? 20.684 12.075 -8.475 1.00 91.50 109 ASP A N 1
ATOM 798 C CA . ASP A 1 109 ? 20.609 13.475 -8.030 1.00 91.50 109 ASP A CA 1
ATOM 799 C C . ASP A 1 109 ? 19.246 13.889 -7.439 1.00 91.50 109 ASP A C 1
ATOM 801 O O . ASP A 1 109 ? 18.765 15.003 -7.631 1.00 91.50 109 ASP A O 1
ATOM 805 N N . GLY A 1 110 ? 18.599 12.969 -6.715 1.00 87.00 110 GLY A N 1
ATOM 806 C CA . GLY A 1 110 ? 17.292 13.195 -6.086 1.00 87.00 110 GLY A CA 1
ATOM 807 C C . GLY A 1 110 ? 16.080 12.986 -7.002 1.00 87.00 110 GLY A C 1
ATOM 808 O O . GLY A 1 110 ? 14.949 13.096 -6.533 1.00 87.00 110 GLY A O 1
ATOM 809 N N . TYR A 1 111 ? 16.284 12.628 -8.272 1.00 89.69 111 TYR A N 1
ATOM 810 C CA . TYR A 1 111 ? 15.214 12.316 -9.222 1.00 89.69 111 TYR A CA 1
ATOM 811 C C . TYR A 1 111 ? 15.079 10.812 -9.444 1.00 89.69 111 TYR A C 1
ATOM 813 O O . TYR A 1 111 ? 16.072 10.095 -9.571 1.00 89.69 111 TYR A O 1
ATOM 821 N N . ILE A 1 112 ? 13.839 10.328 -9.547 1.00 93.06 112 ILE A N 1
ATOM 822 C CA . ILE A 1 112 ? 13.562 8.929 -9.886 1.00 93.06 112 ILE A CA 1
ATOM 823 C C . ILE A 1 112 ? 13.798 8.668 -11.378 1.00 93.06 112 ILE A C 1
ATOM 825 O O . ILE A 1 112 ? 13.369 9.433 -12.243 1.00 93.06 112 ILE A O 1
ATOM 829 N N . LEU A 1 113 ? 14.431 7.544 -11.703 1.00 93.81 113 LEU A N 1
ATOM 830 C CA . LEU A 1 113 ? 14.707 7.137 -13.082 1.00 93.81 113 LEU A CA 1
ATOM 831 C C . LEU A 1 113 ? 13.556 6.293 -13.638 1.00 93.81 113 LEU A C 1
ATOM 833 O O . LEU A 1 113 ? 13.671 5.072 -13.796 1.00 93.81 113 LEU A O 1
ATOM 837 N N . LYS A 1 114 ? 12.424 6.950 -13.906 1.00 93.69 114 LYS A N 1
ATOM 838 C CA . LYS A 1 114 ? 11.180 6.303 -14.354 1.00 93.69 114 LYS A CA 1
ATOM 839 C C . LYS A 1 114 ? 11.173 5.933 -15.835 1.00 93.69 114 LYS A C 1
ATOM 841 O O . LYS A 1 114 ? 10.680 4.861 -16.179 1.00 93.69 114 LYS A O 1
ATOM 846 N N . ASP A 1 115 ? 11.692 6.805 -16.688 1.00 94.81 115 ASP A N 1
ATOM 847 C CA . ASP A 1 115 ? 11.564 6.691 -18.140 1.00 94.81 115 ASP A CA 1
ATOM 848 C C . ASP A 1 115 ? 12.940 6.687 -18.816 1.00 94.81 115 ASP A C 1
ATOM 850 O O . ASP A 1 115 ? 13.920 7.201 -18.273 1.00 94.81 115 ASP A O 1
ATOM 854 N N . GLN A 1 116 ? 13.007 6.095 -20.005 1.00 91.81 116 GLN A N 1
ATOM 855 C CA . GLN A 1 116 ? 14.191 6.074 -20.855 1.00 91.81 116 GLN A CA 1
ATOM 856 C C . GLN A 1 116 ? 13.845 6.619 -22.242 1.00 91.81 116 GLN A C 1
ATOM 858 O O . GLN A 1 116 ? 12.864 6.189 -22.851 1.00 91.81 116 GLN A O 1
ATOM 863 N N . LEU A 1 117 ? 14.675 7.541 -22.738 1.00 93.12 117 LEU A N 1
ATOM 864 C CA . LEU A 1 117 ? 14.622 8.035 -24.111 1.00 93.12 117 LEU A CA 1
ATOM 865 C C . LEU A 1 117 ? 15.456 7.116 -25.014 1.00 93.12 117 LEU A C 1
ATOM 867 O O . LEU A 1 117 ? 16.659 6.951 -24.803 1.00 93.12 117 LEU A O 1
ATOM 871 N N . GLY A 1 118 ? 14.801 6.492 -25.987 1.00 90.12 118 GLY A N 1
ATOM 872 C CA . GLY A 1 118 ? 15.411 5.654 -27.010 1.00 90.12 118 GLY A CA 1
ATOM 873 C C . GLY A 1 118 ? 16.172 6.472 -28.051 1.00 90.12 118 GLY A C 1
ATOM 874 O O . GLY A 1 118 ? 15.962 7.674 -28.213 1.00 90.12 118 GLY A O 1
ATOM 875 N N . THR A 1 119 ? 17.060 5.811 -28.792 1.00 92.12 119 THR A N 1
ATOM 876 C CA . THR A 1 119 ? 17.836 6.437 -29.880 1.00 92.12 119 THR A CA 1
ATOM 877 C C . THR A 1 119 ? 16.975 6.839 -31.080 1.00 92.12 119 THR A C 1
ATOM 879 O O . THR A 1 119 ? 17.409 7.626 -31.913 1.00 92.12 119 THR A O 1
ATOM 882 N N . ASP A 1 120 ? 15.761 6.301 -31.164 1.00 93.06 120 ASP A N 1
ATOM 883 C CA . ASP A 1 120 ? 14.703 6.637 -32.118 1.00 93.06 120 ASP A CA 1
ATOM 884 C C . ASP A 1 120 ? 13.789 7.780 -31.633 1.00 93.06 120 ASP A C 1
ATOM 886 O O . ASP A 1 120 ? 12.861 8.174 -32.337 1.00 93.06 120 ASP A O 1
ATOM 890 N N . GLY A 1 121 ? 14.040 8.320 -30.436 1.00 92.00 121 GLY A N 1
ATOM 891 C CA . GLY A 1 121 ? 13.219 9.353 -29.808 1.00 92.00 121 GLY A CA 1
ATOM 892 C C . GLY A 1 121 ? 11.995 8.822 -29.055 1.00 92.00 121 GLY A C 1
ATOM 893 O O . GLY A 1 121 ? 11.225 9.625 -28.527 1.00 92.00 121 GLY A O 1
ATOM 894 N N . ALA A 1 122 ? 11.800 7.501 -28.961 1.00 95.06 122 ALA A N 1
ATOM 895 C CA . ALA A 1 122 ? 10.698 6.926 -28.197 1.00 95.06 122 ALA A CA 1
ATOM 896 C C . ALA A 1 122 ? 10.950 7.021 -26.683 1.00 95.06 122 ALA A C 1
ATOM 898 O O . ALA A 1 122 ? 12.060 6.787 -26.210 1.00 95.06 122 ALA A O 1
ATOM 899 N N . ILE A 1 123 ? 9.911 7.313 -25.898 1.00 94.56 123 ILE A N 1
ATOM 900 C CA . ILE A 1 123 ? 9.981 7.272 -24.431 1.00 94.56 123 ILE A CA 1
ATOM 901 C C . ILE A 1 123 ? 9.377 5.955 -23.952 1.00 94.56 123 ILE A C 1
ATOM 903 O O . ILE A 1 123 ? 8.223 5.647 -24.247 1.00 94.56 123 ILE A O 1
ATOM 907 N N . THR A 1 124 ? 10.147 5.187 -23.186 1.00 95.31 124 THR A N 1
ATOM 908 C CA . THR A 1 124 ? 9.703 3.916 -22.604 1.00 95.31 124 THR A CA 1
ATOM 909 C C . THR A 1 124 ? 9.740 3.975 -21.083 1.00 95.31 124 THR A C 1
ATOM 911 O O . THR A 1 124 ? 10.675 4.512 -20.490 1.00 95.31 124 THR A O 1
ATOM 914 N N . VAL A 1 125 ? 8.709 3.424 -20.439 1.00 95.56 125 VAL A N 1
ATOM 915 C CA . VAL A 1 125 ? 8.641 3.347 -18.974 1.00 95.56 125 VAL A CA 1
ATOM 916 C C . VAL A 1 125 ? 9.477 2.165 -18.502 1.00 95.56 125 VAL A C 1
ATOM 918 O O . VAL A 1 125 ? 9.316 1.048 -19.007 1.00 95.56 125 VAL A O 1
ATOM 921 N N . ARG A 1 126 ? 10.318 2.390 -17.488 1.00 95.19 126 ARG A N 1
ATOM 922 C CA . ARG A 1 126 ? 11.122 1.350 -16.844 1.00 95.19 126 ARG A CA 1
ATOM 923 C C . ARG A 1 126 ? 10.237 0.193 -16.392 1.00 95.19 126 ARG A C 1
ATOM 925 O O . ARG A 1 126 ? 9.194 0.396 -15.771 1.00 95.19 126 ARG A O 1
ATOM 932 N N . GLN A 1 127 ? 10.698 -1.016 -16.680 1.00 96.31 127 GLN A N 1
ATOM 933 C CA . GLN A 1 127 ? 10.061 -2.259 -16.265 1.00 96.31 127 GLN A CA 1
ATOM 934 C C . GLN A 1 127 ? 10.877 -2.914 -15.153 1.00 96.31 127 GLN A C 1
ATOM 936 O O . GLN A 1 127 ? 12.108 -2.868 -15.165 1.00 96.31 127 GLN A O 1
ATOM 941 N N . PHE A 1 128 ? 10.179 -3.539 -14.216 1.00 96.25 128 PHE A N 1
ATOM 942 C CA . PHE A 1 128 ? 10.742 -4.296 -13.110 1.00 96.25 128 PHE A CA 1
ATOM 943 C C . PHE A 1 128 ? 10.319 -5.751 -13.251 1.00 96.25 128 PHE A C 1
ATOM 945 O O . PHE A 1 128 ? 9.136 -6.062 -13.383 1.00 96.25 128 PHE A O 1
ATOM 952 N N . THR A 1 129 ? 11.297 -6.647 -13.230 1.00 96.94 129 THR A N 1
ATOM 953 C CA . THR A 1 129 ? 11.064 -8.087 -13.359 1.00 96.94 129 THR A CA 1
ATOM 954 C C . THR A 1 129 ? 10.463 -8.688 -12.084 1.00 96.94 129 THR A C 1
ATOM 956 O O . THR A 1 129 ? 10.629 -8.126 -10.992 1.00 96.94 129 THR A O 1
ATOM 9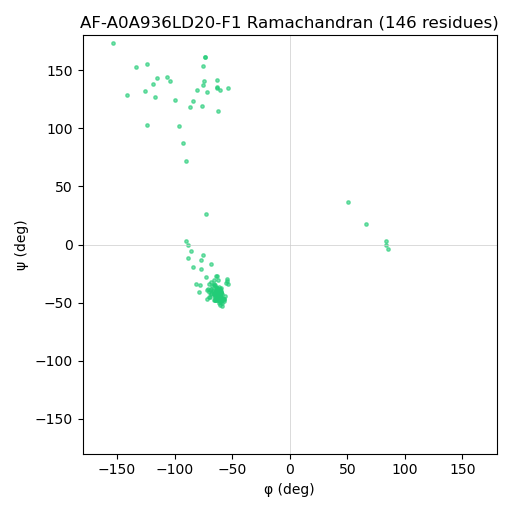59 N N . PRO A 1 130 ? 9.844 -9.881 -12.167 1.00 96.69 130 PRO A N 1
ATOM 960 C CA . PRO A 1 130 ? 9.420 -10.623 -10.984 1.00 96.69 130 PRO A CA 1
ATOM 961 C C . PRO A 1 130 ? 10.550 -10.879 -9.979 1.00 96.69 130 PRO A C 1
ATOM 963 O O . PRO A 1 130 ? 10.299 -10.916 -8.776 1.00 96.69 130 PRO A O 1
ATOM 966 N N . ALA A 1 131 ? 11.798 -11.028 -10.434 1.00 95.75 131 ALA A N 1
ATOM 967 C CA . ALA A 1 131 ? 12.945 -11.187 -9.541 1.00 95.75 131 ALA A CA 1
ATOM 968 C C . ALA A 1 131 ? 13.247 -9.892 -8.767 1.00 95.75 131 ALA A C 1
ATOM 970 O O . ALA A 1 131 ? 13.418 -9.925 -7.551 1.00 95.75 131 ALA A O 1
ATOM 971 N N . GLN A 1 132 ? 13.238 -8.741 -9.448 1.00 95.31 132 GLN A N 1
ATOM 972 C CA . GLN A 1 132 ? 13.499 -7.434 -8.829 1.00 95.31 132 GLN A CA 1
ATOM 973 C C . GLN A 1 132 ? 12.416 -7.024 -7.822 1.00 95.31 132 GLN A C 1
ATOM 975 O O . GLN A 1 132 ? 12.713 -6.355 -6.839 1.00 95.31 132 GLN A O 1
ATOM 980 N N . THR A 1 133 ? 11.169 -7.447 -8.032 1.00 96.69 133 THR A N 1
ATOM 981 C CA . THR A 1 133 ? 10.043 -7.143 -7.130 1.00 96.69 133 THR A CA 1
ATOM 982 C C . THR A 1 133 ? 9.833 -8.184 -6.026 1.00 96.69 133 THR A C 1
ATOM 984 O O . THR A 1 133 ? 8.897 -8.057 -5.238 1.00 96.69 133 THR A O 1
ATOM 987 N N . ALA A 1 134 ? 10.688 -9.209 -5.918 1.00 95.75 134 ALA A N 1
ATOM 988 C CA . ALA A 1 134 ? 10.513 -10.287 -4.942 1.00 95.75 134 ALA A CA 1
ATOM 989 C C . ALA A 1 134 ? 10.514 -9.795 -3.486 1.00 95.75 134 ALA A C 1
ATOM 991 O O . ALA A 1 134 ? 9.645 -10.196 -2.714 1.00 95.75 134 ALA A O 1
ATOM 992 N N . GLY A 1 135 ? 11.430 -8.885 -3.134 1.00 94.56 135 GLY A N 1
ATOM 993 C CA . GLY A 1 135 ? 11.466 -8.276 -1.799 1.00 94.56 135 GLY A CA 1
ATOM 994 C C . GLY A 1 135 ? 10.196 -7.480 -1.491 1.00 94.56 135 GLY A C 1
ATOM 995 O O . GLY A 1 135 ? 9.586 -7.665 -0.441 1.00 94.56 135 GLY A O 1
ATOM 996 N N . LEU A 1 136 ? 9.726 -6.672 -2.450 1.00 96.06 136 LEU A N 1
ATOM 997 C CA . LEU A 1 136 ? 8.487 -5.902 -2.313 1.00 96.06 136 LEU A CA 1
ATOM 998 C C . LEU 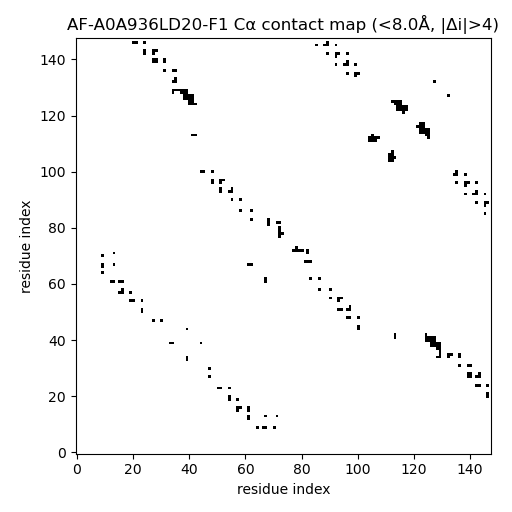A 1 136 ? 7.261 -6.804 -2.103 1.00 96.06 136 LEU A C 1
ATOM 1000 O O . LEU A 1 136 ? 6.414 -6.496 -1.269 1.00 96.06 136 LEU A O 1
ATOM 1004 N N . ARG A 1 137 ? 7.178 -7.942 -2.806 1.00 96.81 137 ARG A N 1
ATOM 1005 C CA . ARG A 1 137 ? 6.105 -8.926 -2.580 1.00 96.81 137 ARG A CA 1
ATOM 1006 C C . ARG A 1 137 ? 6.104 -9.465 -1.146 1.00 96.81 137 ARG A C 1
ATOM 1008 O O . ARG A 1 137 ? 5.027 -9.635 -0.590 1.00 96.81 137 ARG A O 1
ATOM 1015 N N . GLY A 1 138 ? 7.277 -9.671 -0.543 1.00 97.31 138 GLY A N 1
ATOM 1016 C CA . GLY A 1 138 ? 7.390 -10.064 0.866 1.00 97.31 138 GLY A CA 1
ATOM 1017 C C . GLY A 1 138 ? 6.829 -9.012 1.830 1.00 97.31 138 GLY A C 1
ATOM 1018 O O . GLY A 1 138 ? 6.126 -9.358 2.776 1.00 97.31 138 GLY A O 1
ATOM 1019 N N . HIS A 1 139 ? 7.059 -7.724 1.562 1.00 97.12 139 HIS A N 1
ATOM 1020 C CA . HIS A 1 139 ? 6.463 -6.642 2.357 1.00 97.12 139 HIS A CA 1
ATOM 1021 C C . HIS A 1 139 ? 4.944 -6.541 2.173 1.00 97.12 139 HIS A C 1
ATOM 1023 O O . HIS A 1 139 ? 4.226 -6.317 3.144 1.00 97.12 139 HIS A O 1
ATOM 1029 N N . LEU A 1 140 ? 4.436 -6.753 0.952 1.00 96.62 140 LEU A N 1
ATOM 1030 C CA . LEU A 1 140 ? 2.991 -6.819 0.716 1.00 96.62 140 LEU A CA 1
ATOM 1031 C C . LEU A 1 140 ? 2.350 -7.996 1.457 1.00 96.62 140 LEU A C 1
ATOM 1033 O O . LEU A 1 140 ? 1.267 -7.830 2.002 1.00 96.62 140 LEU A O 1
ATOM 1037 N N . ASP A 1 141 ? 3.016 -9.150 1.532 1.00 97.00 141 ASP A N 1
ATOM 1038 C CA . ASP A 1 141 ? 2.537 -10.283 2.332 1.00 97.00 141 ASP A CA 1
ATOM 1039 C C . ASP A 1 141 ? 2.438 -9.948 3.819 1.00 97.00 141 ASP A C 1
ATOM 1041 O O . ASP A 1 141 ? 1.431 -10.265 4.450 1.00 97.00 141 ASP A O 1
ATOM 1045 N N . ALA A 1 142 ? 3.441 -9.258 4.367 1.00 95.12 142 ALA A N 1
ATOM 1046 C CA . ALA A 1 142 ? 3.395 -8.788 5.746 1.00 95.12 142 ALA A CA 1
ATOM 1047 C C . ALA A 1 142 ? 2.224 -7.814 5.977 1.00 95.12 142 ALA A C 1
ATOM 1049 O O . ALA A 1 142 ? 1.498 -7.965 6.953 1.00 95.12 142 ALA A O 1
ATOM 1050 N N . LEU A 1 143 ? 1.988 -6.871 5.057 1.00 95.62 143 LEU A N 1
ATOM 1051 C CA . LEU A 1 143 ? 0.841 -5.956 5.121 1.00 95.62 143 LEU A CA 1
ATOM 1052 C C . LEU A 1 143 ? -0.507 -6.686 5.018 1.00 95.62 143 LEU A C 1
ATOM 1054 O O . LEU A 1 143 ? -1.448 -6.363 5.734 1.00 95.62 143 LEU A O 1
ATOM 1058 N N . ILE A 1 144 ? -0.624 -7.678 4.137 1.00 95.94 144 ILE A N 1
ATOM 1059 C CA . ILE A 1 144 ? -1.850 -8.477 4.007 1.00 95.94 144 ILE A CA 1
ATOM 1060 C C . ILE A 1 144 ? -2.117 -9.258 5.297 1.00 95.94 144 ILE A C 1
ATOM 1062 O O . ILE A 1 144 ? -3.274 -9.404 5.679 1.00 95.94 144 ILE A O 1
ATOM 1066 N N . ALA A 1 145 ? -1.069 -9.748 5.963 1.00 94.81 145 ALA A N 1
ATOM 1067 C CA . ALA A 1 145 ? -1.183 -10.497 7.209 1.00 94.81 145 ALA A CA 1
ATOM 1068 C C . ALA A 1 145 ? -1.552 -9.625 8.421 1.00 94.81 145 ALA A C 1
ATOM 1070 O O . ALA A 1 145 ? -2.169 -10.139 9.350 1.00 94.81 145 ALA A O 1
ATOM 1071 N N . THR A 1 146 ? -1.204 -8.331 8.429 1.00 93.00 146 THR A N 1
ATOM 1072 C CA . THR A 1 146 ? -1.614 -7.410 9.508 1.00 93.00 146 THR A CA 1
ATOM 1073 C C . THR A 1 146 ? -3.068 -6.967 9.390 1.00 93.00 146 THR A C 1
ATOM 1075 O O . THR A 1 146 ? -3.660 -6.554 10.383 1.00 93.00 146 THR A O 1
ATOM 1078 N N . ILE A 1 147 ? -3.667 -7.061 8.201 1.00 89.00 147 ILE A N 1
ATOM 1079 C CA . ILE A 1 147 ? -5.077 -6.739 7.983 1.00 89.00 147 ILE A CA 1
ATOM 1080 C C . ILE A 1 147 ? -5.875 -8.044 8.055 1.00 89.00 147 ILE A C 1
ATOM 1082 O O . ILE A 1 147 ? -5.874 -8.815 7.095 1.00 89.00 147 ILE A O 1
ATOM 1086 N N . GLY A 1 148 ? -6.544 -8.293 9.186 1.00 75.19 148 GLY A N 1
ATOM 1087 C CA . GLY A 1 148 ? -7.421 -9.457 9.422 1.00 75.19 148 GLY A CA 1
ATOM 1088 C C . GLY A 1 148 ? -8.507 -9.642 8.370 1.00 75.19 148 GLY A C 1
ATOM 1089 O O . GLY A 1 148 ? -9.085 -8.634 7.912 1.00 75.19 148 GLY A O 1
#

Sequence (148 aa):
MAYPASTQALADALASVDRTALRLKQFAQDAKALMAAQNVSGNQLLQIMSEMKSALETWATARAIPGIAAYVRDQKGDQALDLVAEVGAMITAAEQVRDAIIAGFPAHDGYILKDQLGTDGAITVRQFTPAQTAGLRGHLDALIATIG

Mean predicted aligned error: 4.93 Å

Foldseek 3Di:
DDDVVLVVLLVVLVVQLLVLLVVLLVVLVVLLVVLQPWKDFLVSLVVNLVSLVVSLVSLVVSVPRPCSQVVVCVVVVHPPDDPVVLSVQLNVLSVVLNVLSVVLFDDDPRHTPQWDQDPVRDIDGDIDHSVSCVVSSVSSVSNSVSRD

Nearest PDB structures (foldseek):
  6uth-assembly1_a  TM=3.711E-01  e=3.963E-01  Trypanosoma brucei
  1sj7-assembly2_B  TM=5.999E-01  e=7.152E+00  Mus musculus

pLDDT: mean 90.55, std 8.5, range [45.84, 97.38]

Radius of gyration: 19.07 Å; Cα contacts (8 Å, |Δi|>4): 143; chains: 1; bounding box: 49×33×58 Å